Protein AF-A0ABD2W4C9-F1 (afdb_monomer)

Nearest PDB structures (foldseek):
  8qie-assembly1_a  TM=6.254E-01  e=1.498E+00  Leishmania major strain Friedlin
  6nye-assembly1_B  TM=6.043E-01  e=2.463E+00  synthetic construct

Radius of gyration: 30.85 Å; Cα contacts (8 Å, |Δi|>4): 75; chains: 1; bounding box: 71×60×78 Å

Solvent-accessible surface area (backbone atoms only — not comparable to full-atom values): 9941 Å² total; per-residue (Å²): 133,79,80,73,81,73,76,55,71,69,56,55,54,52,49,42,52,52,45,49,62,75,61,66,78,85,73,65,87,90,66,69,84,49,71,71,52,48,54,50,51,53,47,53,53,51,51,34,52,51,56,40,40,52,73,77,59,53,93,70,94,75,82,81,73,75,77,82,64,86,48,69,44,74,64,50,55,49,34,49,53,50,24,52,53,28,45,54,45,21,71,75,49,80,40,73,67,34,46,49,50,22,52,51,33,48,52,53,34,48,53,48,49,52,51,31,45,47,52,47,52,50,51,56,48,70,69,34,90,44,73,72,47,34,53,50,43,36,38,76,70,67,78,39,77,81,79,69,80,58,78,68,74,78,48,54,74,66,61,53,49,55,57,67,73,73,111

Secondary structure (DSSP, 8-state):
--------HHHHHHHHHHHHHHT-SS--GGG--SHHHHHHHHHHHHHHHHHHHHHHS-------PPPP-TT--HHHHHHHHHHHHHHHHHHHS--HHHHHHHHHHHHHHHHHHHHHHHHHHHHHHHT--SHHHHHHHHHHTTSS---PPPGGGGS-HHHHHHHHH--

Mean predicted aligned error: 13.97 Å

Organism: NCBI:txid54128

Structure (mmCIF, N/CA/C/O backbone):
data_AF-A0ABD2W4C9-F1
#
_entry.id   AF-A0ABD2W4C9-F1
#
loop_
_atom_site.group_PDB
_atom_site.id
_atom_site.type_symbol
_atom_site.label_atom_id
_atom_site.label_alt_id
_atom_site.label_comp_id
_atom_site.label_asym_id
_atom_site.label_entity_id
_atom_site.label_seq_id
_atom_site.pdbx_PDB_ins_code
_atom_site.Cartn_x
_atom_site.Cartn_y
_atom_site.Cartn_z
_atom_site.occupancy
_atom_site.B_iso_or_equiv
_atom_site.auth_seq_id
_atom_site.auth_comp_id
_atom_site.auth_asym_id
_atom_site.auth_atom_id
_a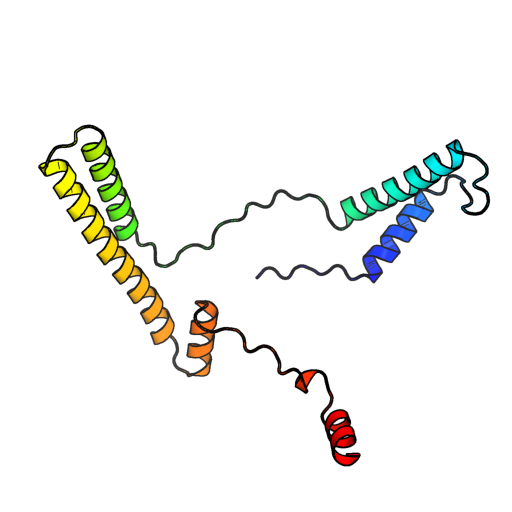tom_site.pdbx_PDB_model_num
ATOM 1 N N . MET A 1 1 ? 3.560 -4.886 -10.545 1.00 35.16 1 MET A N 1
ATOM 2 C CA . MET A 1 1 ? 4.487 -4.093 -11.371 1.00 35.16 1 MET A CA 1
ATOM 3 C C . MET A 1 1 ? 3.986 -4.211 -12.787 1.00 35.16 1 MET A C 1
ATOM 5 O O . MET A 1 1 ? 3.906 -5.327 -13.274 1.00 35.16 1 MET A O 1
ATOM 9 N N . ARG A 1 2 ? 3.506 -3.118 -13.384 1.00 35.16 2 ARG A N 1
ATOM 10 C CA . ARG A 1 2 ? 3.260 -3.116 -14.827 1.00 35.16 2 ARG A CA 1
ATOM 11 C C . ARG A 1 2 ? 4.638 -2.958 -15.452 1.00 35.16 2 ARG A C 1
ATOM 13 O O . ARG A 1 2 ? 5.334 -2.014 -15.081 1.00 35.16 2 ARG A O 1
ATOM 20 N N . HIS A 1 3 ? 5.049 -3.906 -16.286 1.00 37.38 3 HIS A N 1
ATOM 21 C CA . HIS A 1 3 ? 6.134 -3.652 -17.220 1.00 37.38 3 HIS A CA 1
ATOM 22 C C . HIS A 1 3 ? 5.716 -2.405 -17.995 1.00 37.38 3 HIS A C 1
ATOM 24 O O . HIS A 1 3 ? 4.677 -2.389 -18.646 1.00 37.38 3 HIS A O 1
ATOM 30 N N . THR A 1 4 ? 6.428 -1.304 -17.786 1.00 46.69 4 THR A N 1
ATOM 31 C CA . THR A 1 4 ? 6.400 -0.215 -18.750 1.00 46.69 4 THR A CA 1
ATOM 32 C C . THR A 1 4 ? 6.985 -0.823 -20.011 1.00 46.69 4 THR A C 1
ATOM 34 O O . THR A 1 4 ? 8.169 -1.171 -19.996 1.00 46.69 4 THR A O 1
ATOM 37 N N . ASP A 1 5 ? 6.168 -1.022 -21.041 1.00 52.44 5 ASP A N 1
ATOM 38 C CA . ASP A 1 5 ? 6.663 -1.291 -22.385 1.00 52.44 5 ASP A CA 1
ATOM 39 C C . ASP A 1 5 ? 7.587 -0.123 -22.730 1.00 52.44 5 ASP A C 1
ATOM 41 O O . ASP A 1 5 ? 7.149 0.990 -23.018 1.00 52.44 5 ASP A O 1
ATOM 45 N N . ARG A 1 6 ? 8.891 -0.329 -22.529 1.00 58.09 6 ARG A N 1
ATOM 46 C CA . ARG A 1 6 ? 9.900 0.654 -22.893 1.00 58.09 6 ARG A CA 1
ATOM 47 C C . ARG A 1 6 ? 9.898 0.664 -24.406 1.00 58.09 6 ARG A C 1
ATOM 49 O O . ARG A 1 6 ? 10.382 -0.278 -25.026 1.00 58.09 6 ARG A O 1
ATOM 56 N N . ILE A 1 7 ? 9.323 1.711 -24.981 1.00 62.34 7 ILE A N 1
ATOM 57 C CA . ILE A 1 7 ? 9.437 1.973 -26.409 1.00 62.34 7 ILE A CA 1
ATOM 58 C C . ILE A 1 7 ? 10.932 2.071 -26.698 1.00 62.34 7 ILE A C 1
ATOM 60 O O . ILE A 1 7 ? 11.639 2.877 -26.088 1.00 62.34 7 ILE A O 1
ATOM 64 N N . ALA A 1 8 ? 11.427 1.182 -27.556 1.00 73.25 8 ALA A N 1
ATOM 65 C CA . ALA A 1 8 ? 12.827 1.188 -27.932 1.00 73.25 8 ALA A CA 1
ATOM 66 C C . ALA A 1 8 ? 13.161 2.547 -28.578 1.00 73.25 8 ALA A C 1
ATOM 68 O O . ALA A 1 8 ? 12.361 3.050 -29.373 1.00 73.25 8 ALA A O 1
ATOM 69 N N . PRO A 1 9 ? 14.323 3.150 -28.273 1.00 70.94 9 PRO A N 1
ATOM 70 C CA . PRO A 1 9 ? 14.686 4.474 -28.785 1.00 70.94 9 PRO A CA 1
ATOM 71 C C . PRO A 1 9 ? 14.701 4.532 -30.322 1.00 70.94 9 PRO A C 1
ATOM 73 O O . PRO A 1 9 ? 14.426 5.576 -30.903 1.00 70.94 9 PRO A O 1
ATOM 76 N N . THR A 1 10 ? 14.930 3.392 -30.977 1.00 76.88 10 THR A N 1
ATOM 77 C CA . THR A 1 10 ? 14.869 3.214 -32.433 1.00 76.88 10 THR A CA 1
ATOM 78 C C . THR A 1 10 ? 13.477 3.431 -33.028 1.00 76.88 10 THR A C 1
ATOM 80 O O . THR A 1 10 ? 13.359 3.900 -34.156 1.00 76.88 10 THR A O 1
ATOM 83 N N . ILE A 1 11 ? 12.411 3.129 -32.283 1.00 76.75 11 ILE A N 1
ATOM 84 C CA . ILE A 1 11 ? 11.032 3.344 -32.741 1.00 76.75 11 ILE A CA 1
ATOM 85 C C . ILE A 1 11 ? 10.724 4.841 -32.738 1.00 76.75 11 ILE A C 1
ATOM 87 O O . ILE A 1 11 ? 10.157 5.356 -33.699 1.00 76.75 11 ILE A O 1
ATOM 91 N N . PHE A 1 12 ? 11.151 5.561 -31.698 1.00 78.38 12 PHE A N 1
ATOM 92 C CA . PHE A 1 12 ? 10.951 7.006 -31.609 1.00 78.38 12 PHE A CA 1
ATOM 93 C C . PHE A 1 12 ? 11.623 7.744 -32.771 1.00 78.38 12 PHE A C 1
ATOM 95 O O . PHE A 1 12 ? 10.968 8.521 -33.463 1.00 78.38 12 PHE A O 1
ATOM 102 N N . THR A 1 13 ? 12.900 7.456 -33.038 1.00 77.25 13 THR A N 1
ATOM 103 C CA . THR A 1 13 ? 13.650 8.123 -34.112 1.00 77.25 13 THR A CA 1
ATOM 104 C C . THR A 1 13 ? 13.068 7.833 -35.494 1.00 77.25 13 THR A C 1
ATOM 106 O O . THR A 1 13 ? 12.939 8.752 -36.299 1.00 77.25 13 THR A O 1
ATOM 109 N N . HIS A 1 14 ? 12.645 6.593 -35.755 1.00 79.94 14 HIS A N 1
ATOM 110 C CA . HIS A 1 14 ? 12.014 6.217 -37.022 1.00 79.94 14 HIS A CA 1
ATOM 111 C C . HIS A 1 14 ? 10.660 6.914 -37.233 1.00 79.94 14 HIS A C 1
ATOM 113 O O . HIS A 1 14 ? 10.372 7.424 -38.318 1.00 79.94 14 HIS A O 1
ATOM 119 N N . THR A 1 15 ? 9.828 6.968 -36.189 1.00 77.19 15 THR A N 1
ATOM 120 C CA . THR A 1 15 ? 8.503 7.605 -36.263 1.00 77.19 15 THR A CA 1
ATOM 121 C C . THR A 1 15 ? 8.640 9.115 -36.457 1.00 77.19 15 THR A C 1
ATOM 123 O O . THR A 1 15 ? 7.945 9.687 -37.291 1.00 77.19 15 THR A O 1
ATOM 126 N N . LEU A 1 16 ? 9.597 9.740 -35.762 1.00 79.19 16 LEU A N 1
ATOM 127 C CA . LEU A 1 16 ? 9.902 11.164 -35.892 1.00 79.19 16 LEU A CA 1
ATOM 128 C C . LEU A 1 16 ? 10.432 11.527 -37.282 1.00 79.19 16 LEU A C 1
ATOM 130 O O . LEU A 1 16 ? 9.939 12.476 -37.893 1.00 79.19 16 LEU A O 1
ATOM 134 N N . ALA A 1 17 ? 11.357 10.733 -37.825 1.00 78.50 17 ALA A N 1
ATOM 135 C CA . ALA A 1 17 ? 11.838 10.901 -39.194 1.00 78.50 17 ALA A CA 1
ATOM 136 C C . ALA A 1 17 ? 10.697 10.792 -40.221 1.00 78.50 17 ALA A C 1
ATOM 138 O O . ALA A 1 17 ? 10.597 11.624 -41.121 1.00 78.50 17 ALA A O 1
ATOM 139 N N . SER A 1 18 ? 9.782 9.836 -40.030 1.00 76.62 18 SER A N 1
ATOM 140 C CA . SER A 1 18 ? 8.619 9.640 -40.908 1.00 76.62 18 SER A CA 1
ATOM 141 C C . SER A 1 18 ? 7.632 10.816 -40.839 1.00 76.62 18 SER A C 1
ATOM 143 O O . SER A 1 18 ? 7.140 11.285 -41.868 1.00 76.62 18 SER A O 1
ATOM 145 N N . THR A 1 19 ? 7.361 11.349 -39.640 1.00 72.06 19 THR A N 1
ATOM 146 C CA . THR A 1 19 ? 6.494 12.530 -39.474 1.00 72.06 19 THR A CA 1
ATOM 147 C C . THR A 1 19 ? 7.117 13.803 -40.039 1.00 72.06 19 THR A C 1
ATOM 149 O O . THR A 1 19 ? 6.399 14.628 -40.603 1.00 72.06 19 THR A O 1
ATOM 152 N N . LEU A 1 20 ? 8.443 13.948 -39.944 1.00 71.19 20 LEU A N 1
ATOM 153 C CA . LEU A 1 20 ? 9.179 15.072 -40.524 1.00 71.19 20 LEU A CA 1
ATOM 154 C C . LEU A 1 20 ? 9.225 14.994 -42.057 1.00 71.19 20 LEU A C 1
ATOM 156 O O . LEU A 1 20 ? 9.031 16.009 -42.717 1.00 71.19 20 LEU A O 1
ATOM 160 N N . GLN A 1 21 ? 9.385 13.800 -42.638 1.00 68.56 21 GLN A N 1
ATOM 161 C CA . GLN A 1 21 ? 9.291 13.599 -44.093 1.00 68.56 21 GLN A CA 1
ATOM 162 C C . GLN A 1 21 ? 7.886 13.880 -44.635 1.00 68.56 21 GLN A C 1
ATOM 164 O O . GLN A 1 21 ? 7.740 14.482 -45.693 1.00 68.56 21 GLN A O 1
ATOM 169 N N . THR A 1 22 ? 6.839 13.510 -43.894 1.00 63.38 22 THR A N 1
ATOM 170 C CA . THR A 1 22 ? 5.446 13.767 -44.306 1.00 63.38 22 THR A CA 1
ATOM 171 C C . THR A 1 22 ? 5.086 15.258 -44.235 1.00 63.38 22 THR A C 1
ATOM 173 O O . THR A 1 22 ? 4.240 15.732 -44.987 1.00 63.38 22 THR A O 1
ATOM 176 N N . SER A 1 23 ? 5.748 16.015 -43.354 1.00 58.81 23 SER A N 1
ATOM 177 C CA . SER A 1 23 ? 5.562 17.463 -43.193 1.00 58.81 23 SER A CA 1
ATOM 178 C C . SER A 1 23 ? 6.517 18.308 -44.047 1.00 58.81 23 SER A C 1
ATOM 180 O O . SER A 1 23 ? 6.514 19.532 -43.913 1.00 58.81 23 SER A O 1
ATOM 182 N N . GLN A 1 24 ? 7.276 17.702 -44.976 1.00 56.03 24 GLN A N 1
ATOM 183 C CA . GLN A 1 24 ? 8.057 18.422 -45.990 1.00 56.03 24 GLN A CA 1
ATOM 184 C C . GLN A 1 24 ? 7.149 19.142 -47.003 1.00 56.03 24 GLN A C 1
ATOM 186 O O . GLN A 1 24 ? 7.061 18.792 -48.178 1.00 56.03 24 GLN A O 1
ATOM 191 N N . GLN A 1 25 ? 6.554 20.250 -46.572 1.00 54.62 25 GLN A N 1
ATOM 192 C CA . GLN A 1 25 ? 6.472 21.442 -47.400 1.00 54.62 25 GLN A CA 1
ATOM 193 C C . GLN A 1 25 ? 7.603 22.399 -46.986 1.00 54.62 25 GLN A C 1
ATOM 195 O O . GLN A 1 25 ? 7.448 23.266 -46.138 1.00 54.62 25 GLN A O 1
ATOM 200 N N . ARG A 1 26 ? 8.747 22.225 -47.664 1.00 54.75 26 ARG A N 1
ATOM 201 C CA . ARG A 1 26 ? 9.558 23.314 -48.240 1.00 54.75 26 ARG A CA 1
ATOM 202 C C . ARG A 1 26 ? 10.236 24.337 -47.303 1.00 54.75 26 ARG A C 1
ATOM 204 O O . ARG A 1 26 ? 10.207 25.527 -47.604 1.00 54.75 26 ARG A O 1
ATOM 211 N N . VAL A 1 27 ? 10.938 23.906 -46.253 1.00 56.50 27 VAL A N 1
ATOM 212 C CA . VAL A 1 27 ? 11.931 24.779 -45.588 1.00 56.50 27 VAL A CA 1
ATOM 213 C C . VAL A 1 27 ? 13.261 24.049 -45.470 1.00 56.50 27 VAL A C 1
ATOM 215 O O . VAL A 1 27 ? 13.420 23.161 -44.635 1.00 56.50 27 VAL A O 1
ATOM 218 N N . ASP A 1 28 ? 14.213 24.414 -46.329 1.00 59.69 28 ASP A N 1
ATOM 219 C CA . ASP A 1 28 ? 15.589 23.940 -46.224 1.00 59.69 28 ASP A CA 1
ATOM 220 C C . ASP A 1 28 ? 16.236 24.556 -44.971 1.00 59.69 28 ASP A C 1
ATOM 222 O O . ASP A 1 28 ? 16.328 25.785 -44.875 1.00 59.69 28 ASP A O 1
ATOM 226 N N . PRO A 1 29 ? 16.734 23.745 -44.014 1.00 57.22 29 PRO A N 1
ATOM 227 C CA . PRO A 1 29 ? 17.343 24.243 -42.774 1.00 57.22 29 PRO A CA 1
ATOM 228 C C . PRO A 1 29 ? 18.557 25.154 -43.005 1.00 57.22 29 PRO A C 1
ATOM 230 O O . PRO A 1 29 ? 18.971 25.887 -42.112 1.00 57.22 29 PRO A O 1
ATOM 233 N N . LEU A 1 30 ? 19.131 25.097 -44.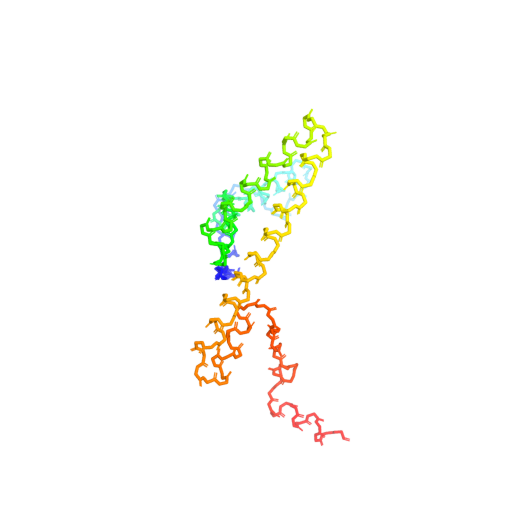208 1.00 57.81 30 LEU A N 1
ATOM 234 C CA . LEU A 1 30 ? 20.314 25.842 -44.623 1.00 57.81 30 LEU A CA 1
ATOM 235 C C . LEU A 1 30 ? 19.994 27.245 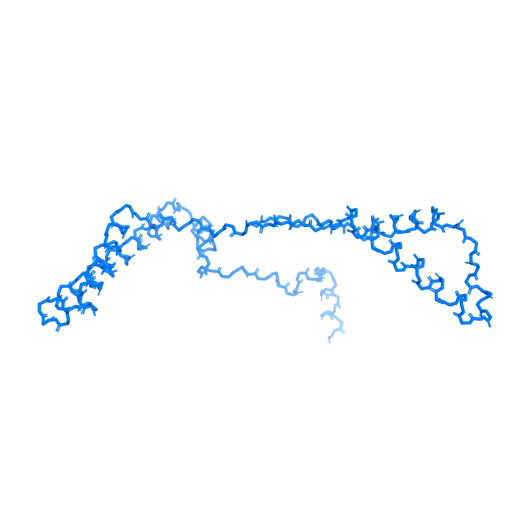-45.178 1.00 57.81 30 LEU A C 1
ATOM 237 O O . LEU A 1 30 ? 20.921 27.954 -45.559 1.00 57.81 30 LEU A O 1
ATOM 241 N N . HIS A 1 31 ? 18.719 27.663 -45.229 1.00 60.41 31 HIS A N 1
ATOM 242 C CA . HIS A 1 31 ? 18.311 28.949 -45.822 1.00 60.41 31 HIS A CA 1
ATOM 243 C C . HIS A 1 31 ? 17.411 29.823 -44.928 1.00 60.41 31 HIS A C 1
ATOM 245 O O . HIS A 1 31 ? 16.609 30.618 -45.416 1.00 60.41 31 HIS A O 1
ATOM 251 N N . VAL A 1 32 ? 17.551 29.714 -43.605 1.00 60.47 32 VAL A N 1
ATOM 252 C CA . VAL A 1 32 ? 16.861 30.602 -42.655 1.00 60.47 32 VAL A CA 1
ATOM 253 C C . VAL A 1 32 ? 17.517 31.986 -42.700 1.00 60.47 32 VAL A C 1
ATOM 255 O O . VAL A 1 32 ? 18.527 32.222 -42.042 1.00 60.47 32 VAL A O 1
ATOM 258 N N . GLN A 1 33 ? 16.974 32.890 -43.514 1.00 66.00 33 GLN A N 1
ATOM 259 C CA . GLN A 1 33 ? 17.478 34.265 -43.652 1.00 66.00 33 GLN A CA 1
ATOM 260 C C . GLN A 1 33 ? 16.575 35.309 -42.974 1.00 66.00 33 GLN A C 1
ATOM 262 O O . GLN A 1 33 ? 17.012 36.434 -42.751 1.00 66.00 33 GLN A O 1
ATOM 267 N N . ASP A 1 34 ? 15.341 34.939 -42.607 1.00 75.31 34 ASP A N 1
ATOM 268 C CA . ASP A 1 34 ? 14.334 35.857 -42.060 1.00 75.31 34 ASP A CA 1
ATOM 269 C C . ASP A 1 34 ? 13.652 35.300 -40.795 1.00 75.31 34 ASP A C 1
ATOM 271 O O . ASP A 1 34 ? 13.511 34.086 -40.619 1.00 75.31 34 ASP A O 1
ATOM 275 N N . ARG A 1 35 ? 13.175 36.183 -39.913 1.00 72.00 35 ARG A N 1
ATOM 276 C CA . ARG A 1 35 ? 12.503 35.821 -38.654 1.00 72.00 35 ARG A CA 1
ATOM 277 C C . ARG A 1 35 ? 11.253 34.971 -38.894 1.00 72.00 35 ARG A C 1
ATOM 279 O O . ARG A 1 35 ? 11.038 33.997 -38.181 1.00 72.00 35 ARG A O 1
ATOM 286 N N . ALA A 1 36 ? 10.490 35.276 -39.943 1.00 74.25 36 ALA A N 1
ATOM 287 C CA . ALA A 1 36 ? 9.309 34.499 -40.316 1.00 74.25 36 ALA A CA 1
ATOM 288 C C . ALA A 1 36 ? 9.655 33.047 -40.707 1.00 74.25 36 ALA A C 1
ATOM 290 O O . ALA A 1 36 ? 8.895 32.123 -40.421 1.00 74.25 36 ALA A O 1
ATOM 291 N N . SER A 1 37 ? 10.825 32.829 -41.318 1.00 74.06 37 SER A N 1
ATOM 292 C CA . SER A 1 37 ? 11.297 31.490 -41.699 1.00 74.06 37 SER A CA 1
ATOM 293 C C . SER A 1 37 ? 11.773 30.658 -40.502 1.00 74.06 37 SER A C 1
ATOM 295 O O . SER A 1 37 ? 11.580 29.442 -40.481 1.00 74.06 37 SER A O 1
ATOM 297 N N . LEU A 1 38 ? 12.322 31.313 -39.471 1.00 80.75 38 LEU A N 1
ATOM 298 C CA . LEU A 1 38 ? 12.685 30.672 -38.206 1.00 80.75 38 LEU A CA 1
ATOM 299 C C . LEU A 1 38 ? 11.436 30.198 -37.452 1.00 80.75 38 LEU A C 1
ATOM 301 O O . LEU A 1 38 ? 11.385 29.050 -37.012 1.00 80.75 38 LEU A O 1
ATOM 305 N N . ASP A 1 39 ? 10.427 31.063 -37.336 1.00 84.62 39 ASP A N 1
ATOM 306 C CA . ASP A 1 39 ? 9.182 30.744 -36.631 1.00 84.62 39 ASP A CA 1
ATOM 307 C C . ASP A 1 39 ? 8.445 29.576 -37.307 1.00 84.62 39 ASP A C 1
ATOM 309 O O . ASP A 1 39 ? 7.927 28.684 -36.630 1.00 84.62 39 ASP A O 1
ATOM 313 N N . LEU A 1 40 ? 8.474 29.525 -38.644 1.00 82.06 40 LEU A N 1
ATOM 314 C CA . LEU A 1 40 ? 7.929 28.411 -39.418 1.00 82.06 40 LEU A CA 1
ATOM 315 C C . LEU A 1 40 ? 8.669 27.096 -39.123 1.00 82.06 40 LEU A C 1
ATOM 317 O O . LEU A 1 40 ? 8.020 26.093 -38.834 1.00 82.06 40 LEU A O 1
ATOM 321 N N . LEU A 1 41 ? 10.008 27.102 -39.125 1.00 82.25 41 LEU A N 1
ATOM 322 C CA . LEU A 1 41 ? 10.826 25.919 -38.828 1.00 82.25 41 LEU A CA 1
ATOM 323 C C . LEU A 1 41 ? 10.581 25.392 -37.408 1.00 82.25 41 LEU A C 1
ATOM 325 O O . LEU A 1 41 ? 10.388 24.189 -37.206 1.00 82.25 41 LEU A O 1
ATOM 329 N N . VAL A 1 42 ? 10.570 26.291 -36.421 1.00 85.56 42 VAL A N 1
ATOM 330 C CA . VAL A 1 42 ? 10.281 25.940 -35.025 1.00 85.56 42 VAL A CA 1
ATOM 331 C C . VAL A 1 42 ? 8.876 25.354 -34.912 1.00 85.56 42 VAL A C 1
ATOM 333 O O . VAL A 1 42 ? 8.699 24.336 -34.240 1.00 85.56 42 VAL A O 1
ATOM 336 N N . GLY A 1 43 ? 7.897 25.936 -35.610 1.00 85.50 43 GLY A N 1
ATOM 337 C CA . GLY A 1 43 ? 6.535 25.416 -35.693 1.00 85.50 43 GLY A CA 1
ATOM 338 C C . GLY A 1 43 ? 6.492 23.991 -36.244 1.00 85.50 43 GLY A C 1
ATOM 339 O O . GLY A 1 43 ? 5.952 23.103 -35.588 1.00 85.50 43 GLY A O 1
ATOM 340 N N . THR A 1 44 ? 7.132 23.737 -37.388 1.00 84.56 44 THR A N 1
ATOM 341 C CA . THR A 1 44 ? 7.161 22.409 -38.020 1.00 84.56 44 THR A CA 1
ATOM 342 C C . THR A 1 44 ? 7.789 21.352 -37.113 1.00 84.56 44 THR A C 1
ATOM 344 O O . THR A 1 44 ? 7.215 20.277 -36.932 1.00 84.56 44 THR A O 1
ATOM 347 N N . ILE A 1 45 ? 8.934 21.658 -36.493 1.00 84.88 45 ILE A N 1
ATOM 348 C CA . ILE A 1 45 ? 9.612 20.734 -35.572 1.00 84.88 45 ILE A CA 1
ATOM 349 C C . ILE A 1 45 ? 8.734 20.459 -34.351 1.00 84.88 45 ILE A C 1
ATOM 351 O O . ILE A 1 45 ? 8.556 19.308 -33.955 1.00 84.88 45 ILE A O 1
ATOM 355 N N . THR A 1 46 ? 8.156 21.508 -33.771 1.00 89.69 46 THR A N 1
ATOM 356 C CA . THR A 1 46 ? 7.308 21.401 -32.581 1.00 89.69 46 THR A CA 1
ATOM 357 C C . THR A 1 46 ? 6.072 20.548 -32.866 1.00 89.69 46 THR A C 1
ATOM 359 O O . THR A 1 46 ? 5.772 19.626 -32.108 1.00 89.69 46 THR A O 1
ATOM 362 N N . THR A 1 47 ? 5.393 20.777 -33.993 1.00 86.81 47 THR A N 1
ATOM 363 C CA . THR A 1 47 ? 4.242 19.972 -34.421 1.00 86.81 47 THR A CA 1
ATOM 364 C C . THR A 1 47 ? 4.630 18.521 -34.700 1.00 86.81 47 THR A C 1
ATOM 366 O O . THR A 1 47 ? 3.911 17.614 -34.285 1.00 86.81 47 THR A O 1
ATOM 369 N N . ALA A 1 48 ? 5.773 18.268 -35.344 1.00 85.81 48 ALA A N 1
ATOM 370 C CA . ALA A 1 48 ? 6.253 16.907 -35.576 1.00 85.81 48 ALA A CA 1
ATOM 371 C C . ALA A 1 48 ? 6.522 16.166 -34.257 1.00 85.81 48 ALA A C 1
ATOM 373 O O . ALA A 1 48 ? 6.090 15.026 -34.092 1.00 85.81 48 ALA A O 1
ATOM 374 N N . ILE A 1 49 ? 7.152 16.829 -33.283 1.00 86.94 49 ILE A N 1
ATOM 375 C CA . ILE A 1 49 ? 7.369 16.266 -31.947 1.00 86.94 49 ILE A CA 1
ATOM 376 C C . ILE A 1 49 ? 6.026 15.942 -31.283 1.00 86.94 49 ILE A C 1
ATOM 378 O O . ILE A 1 49 ? 5.840 14.810 -30.839 1.00 86.94 49 ILE A O 1
ATOM 382 N N . TYR A 1 50 ? 5.068 16.872 -31.260 1.00 87.75 50 TYR A N 1
ATOM 383 C CA . TYR A 1 50 ? 3.756 16.611 -30.660 1.00 87.75 50 TYR A CA 1
ATOM 384 C C . TYR A 1 50 ? 3.030 15.437 -31.324 1.00 87.75 50 TYR A C 1
ATOM 386 O O . TYR A 1 50 ? 2.591 14.531 -30.622 1.00 87.75 50 TYR A O 1
ATOM 394 N N . ASN A 1 51 ? 3.012 15.372 -32.657 1.00 85.69 51 ASN A N 1
ATOM 395 C CA . ASN A 1 51 ? 2.383 14.271 -33.389 1.00 85.69 51 ASN A CA 1
ATOM 396 C C . ASN A 1 51 ? 3.030 12.914 -33.070 1.00 85.69 51 ASN A C 1
ATOM 398 O O . ASN A 1 51 ? 2.337 11.909 -32.910 1.00 85.69 51 ASN A O 1
ATOM 402 N N . THR A 1 52 ? 4.359 12.864 -32.942 1.00 86.56 52 THR A N 1
ATOM 403 C CA . THR A 1 52 ? 5.051 11.622 -32.557 1.00 86.56 52 THR A CA 1
ATOM 404 C C . THR A 1 52 ? 4.730 11.209 -31.128 1.00 86.56 52 THR A C 1
ATOM 406 O O . THR A 1 52 ? 4.555 10.020 -30.856 1.00 86.56 52 THR A O 1
ATOM 409 N N . LEU A 1 53 ? 4.619 12.179 -30.218 1.00 86.00 53 LEU A N 1
ATOM 410 C CA . LEU A 1 53 ? 4.265 11.937 -28.826 1.00 86.00 53 LEU A CA 1
ATOM 411 C C . LEU A 1 53 ? 2.809 11.497 -28.682 1.00 86.00 53 LEU A C 1
ATOM 413 O O . LEU A 1 53 ? 2.553 10.597 -27.893 1.00 86.00 53 LEU A O 1
ATOM 417 N N . ASP A 1 54 ? 1.877 12.028 -29.468 1.00 86.38 54 ASP A N 1
ATOM 418 C CA . ASP A 1 54 ? 0.478 11.587 -29.438 1.00 86.38 54 ASP A CA 1
ATOM 419 C C . ASP A 1 54 ? 0.320 10.124 -29.881 1.00 86.38 54 ASP A C 1
ATOM 421 O O . ASP A 1 54 ? -0.501 9.391 -29.325 1.00 86.38 54 ASP A O 1
ATOM 425 N N . VAL A 1 55 ? 1.139 9.663 -30.834 1.00 84.69 55 VAL A N 1
ATOM 426 C CA . VAL A 1 55 ? 1.138 8.263 -31.294 1.00 84.69 55 VAL A CA 1
ATOM 427 C C . VAL A 1 55 ? 1.835 7.336 -30.295 1.00 84.69 55 VAL A C 1
ATOM 429 O O . VAL A 1 55 ? 1.318 6.267 -29.969 1.00 84.69 55 VAL A O 1
ATOM 432 N N . LEU A 1 56 ? 3.019 7.721 -29.813 1.00 83.69 56 LEU A N 1
ATOM 433 C CA . LEU A 1 56 ? 3.867 6.854 -28.987 1.00 83.69 56 LEU A CA 1
ATOM 434 C C . LEU A 1 56 ? 3.523 6.923 -27.494 1.00 83.69 56 LEU A C 1
ATOM 436 O O . LEU A 1 56 ? 3.687 5.945 -26.768 1.00 83.69 56 LEU A O 1
ATOM 440 N N . ALA A 1 57 ? 3.042 8.065 -27.021 1.00 81.81 57 ALA A N 1
ATOM 441 C CA . ALA A 1 57 ? 2.748 8.342 -25.622 1.00 81.81 57 ALA A CA 1
ATOM 442 C C . ALA A 1 57 ? 1.421 9.114 -25.468 1.00 81.81 57 ALA A C 1
ATOM 444 O O . ALA A 1 57 ? 1.407 10.194 -24.870 1.00 81.81 57 ALA A O 1
ATOM 445 N N . PRO A 1 58 ? 0.291 8.560 -25.954 1.00 83.38 58 PRO A N 1
ATOM 446 C CA . PRO A 1 58 ? -0.998 9.230 -25.859 1.00 83.38 58 PRO A CA 1
ATOM 447 C C . PRO A 1 58 ? -1.343 9.540 -24.403 1.00 83.38 58 PRO A C 1
ATOM 449 O O . PRO A 1 58 ? -1.149 8.710 -23.502 1.00 83.38 58 PRO A O 1
ATOM 452 N N . LEU A 1 59 ? -1.924 10.716 -24.169 1.00 83.94 59 LEU A N 1
ATOM 453 C CA . LEU A 1 59 ? -2.450 11.077 -22.858 1.00 83.94 59 LEU A CA 1
ATOM 454 C C . LEU A 1 59 ? -3.604 10.137 -22.498 1.00 83.94 59 LEU A C 1
ATOM 456 O O . LEU A 1 59 ? -4.650 10.105 -23.144 1.00 83.94 59 LEU A O 1
ATOM 460 N N . ARG A 1 60 ? -3.415 9.344 -21.441 1.00 82.50 60 ARG A N 1
ATOM 461 C CA . ARG A 1 60 ? -4.424 8.401 -20.948 1.00 82.50 60 ARG A CA 1
ATOM 462 C C . ARG A 1 60 ? -4.793 8.743 -19.517 1.00 82.50 60 ARG A C 1
ATOM 464 O O . ARG A 1 60 ? -3.936 8.817 -18.639 1.00 82.50 60 ARG A O 1
ATOM 471 N N . ASN A 1 61 ? -6.092 8.854 -19.261 1.00 86.38 61 ASN A N 1
ATOM 472 C CA . ASN A 1 61 ? -6.614 8.952 -17.904 1.00 86.38 61 ASN A CA 1
ATOM 473 C C . ASN A 1 61 ? -6.507 7.584 -17.225 1.00 86.38 61 ASN A C 1
ATOM 475 O O . ASN A 1 61 ? -7.288 6.671 -17.494 1.00 86.38 61 ASN A O 1
ATOM 479 N N . VAL A 1 62 ? -5.517 7.425 -16.345 1.00 82.75 62 VAL A N 1
ATOM 480 C CA . VAL A 1 62 ? -5.317 6.184 -15.592 1.00 82.75 62 VAL A CA 1
ATOM 481 C C . VAL A 1 62 ? -5.858 6.348 -14.179 1.00 82.75 62 VAL A C 1
ATOM 483 O O . VAL A 1 62 ? -5.334 7.115 -13.375 1.00 82.75 62 VAL A O 1
ATOM 486 N N . THR A 1 63 ? -6.877 5.565 -13.824 1.00 85.38 63 THR A N 1
ATOM 487 C CA . THR A 1 63 ? -7.311 5.463 -12.428 1.00 85.38 63 THR A CA 1
ATOM 488 C C . THR A 1 63 ? -6.333 4.592 -11.643 1.00 85.38 63 THR A C 1
ATOM 490 O O . THR A 1 63 ? -6.282 3.368 -11.812 1.00 85.38 63 THR A O 1
A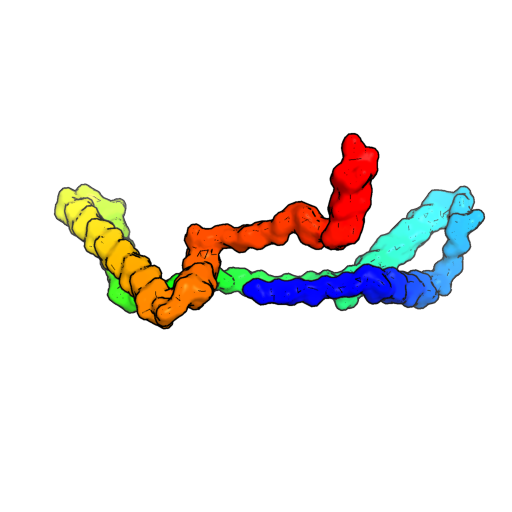TOM 493 N N . ILE A 1 64 ? -5.574 5.208 -10.737 1.00 81.75 64 ILE A N 1
ATOM 494 C CA . ILE A 1 64 ? -4.694 4.485 -9.816 1.00 81.75 64 ILE A CA 1
ATOM 495 C C . ILE A 1 64 ? -5.560 3.842 -8.728 1.00 81.75 64 ILE A C 1
ATOM 497 O O . ILE A 1 64 ? -5.917 4.459 -7.726 1.00 81.75 64 ILE A O 1
ATOM 501 N N . LYS A 1 65 ? -5.913 2.568 -8.919 1.00 77.44 65 LYS A N 1
ATOM 502 C CA . LYS A 1 65 ? -6.551 1.776 -7.863 1.00 77.44 65 LYS A CA 1
ATOM 503 C C . LYS A 1 65 ? -5.503 1.435 -6.806 1.00 77.44 65 LYS A C 1
ATOM 505 O O . LYS A 1 65 ? -4.503 0.782 -7.104 1.00 77.44 65 LYS A O 1
ATOM 510 N N . SER A 1 66 ? -5.741 1.858 -5.564 1.00 73.38 66 SER A N 1
ATOM 511 C CA . SER A 1 66 ? -4.918 1.426 -4.433 1.00 73.38 66 SER A CA 1
ATOM 512 C C . SER A 1 66 ? -4.959 -0.099 -4.328 1.00 73.38 66 SER A C 1
ATOM 514 O O . SER A 1 66 ? -6.019 -0.710 -4.500 1.00 73.38 66 SER A O 1
ATOM 516 N N . LYS A 1 67 ? -3.807 -0.723 -4.054 1.00 72.81 67 LYS A N 1
ATOM 517 C CA . LYS A 1 67 ? -3.726 -2.173 -3.857 1.00 72.81 67 LYS A CA 1
ATOM 518 C C . LYS A 1 67 ? -4.718 -2.562 -2.762 1.00 72.81 67 LYS A C 1
ATOM 520 O O . LYS A 1 67 ? -4.705 -1.977 -1.675 1.00 72.81 67 LYS A O 1
ATOM 525 N N . ALA A 1 68 ? -5.582 -3.534 -3.058 1.00 76.00 68 ALA A N 1
ATOM 526 C CA . ALA A 1 68 ? -6.516 -4.058 -2.073 1.00 76.00 68 ALA A CA 1
ATOM 527 C C . ALA A 1 68 ? -5.727 -4.454 -0.821 1.00 76.00 68 ALA A C 1
ATOM 529 O O . ALA A 1 68 ? -4.711 -5.136 -0.926 1.00 76.00 68 ALA A O 1
ATOM 530 N N . ARG A 1 69 ? -6.161 -3.975 0.348 1.00 84.50 69 ARG A N 1
ATOM 531 C CA . ARG A 1 69 ? -5.557 -4.315 1.639 1.00 84.50 69 ARG A CA 1
ATOM 532 C C . ARG A 1 69 ? -6.148 -5.659 2.076 1.00 84.50 69 ARG A C 1
ATOM 534 O O . ARG A 1 69 ? -7.282 -5.668 2.556 1.00 84.50 69 ARG A O 1
ATOM 541 N N . PRO A 1 70 ? -5.438 -6.787 1.903 1.00 85.38 70 PRO A N 1
ATOM 542 C CA . PRO A 1 70 ? -6.018 -8.120 2.081 1.00 85.38 70 PRO A CA 1
ATOM 543 C C . PRO A 1 70 ? -6.395 -8.424 3.537 1.00 85.38 70 PRO A C 1
ATOM 545 O O . PRO A 1 70 ? -7.247 -9.264 3.791 1.00 85.38 70 PRO A O 1
ATOM 548 N N . TRP A 1 71 ? -5.813 -7.705 4.501 1.00 88.38 71 TRP A N 1
ATOM 549 C CA . TRP A 1 71 ? -6.160 -7.809 5.920 1.00 88.38 71 TRP A CA 1
ATOM 550 C C . TRP A 1 71 ? -7.441 -7.046 6.305 1.00 88.38 71 TRP A C 1
ATOM 552 O O . TRP A 1 71 ? -7.806 -7.022 7.477 1.00 88.38 71 TRP A O 1
ATOM 562 N N . VAL A 1 72 ? -8.136 -6.387 5.368 1.00 90.25 72 VAL A N 1
ATOM 563 C CA . VAL A 1 72 ? -9.394 -5.690 5.677 1.00 90.25 72 VAL A CA 1
ATOM 564 C C . VAL A 1 72 ? -10.542 -6.691 5.725 1.00 90.25 72 VAL A C 1
ATOM 566 O O . VAL A 1 72 ? -11.148 -7.021 4.708 1.00 90.25 72 VAL A O 1
ATOM 569 N N . THR A 1 73 ? -10.859 -7.145 6.934 1.00 90.75 73 THR A N 1
ATOM 570 C CA . THR A 1 73 ? -11.966 -8.067 7.198 1.00 90.75 73 THR A CA 1
ATOM 571 C C . THR A 1 73 ? -13.315 -7.332 7.284 1.00 90.75 73 THR A C 1
ATOM 573 O O . THR A 1 73 ? -13.355 -6.127 7.571 1.00 90.75 73 THR A O 1
ATOM 576 N N . PRO A 1 74 ? -14.451 -8.026 7.073 1.00 91.38 74 PRO A N 1
ATOM 577 C CA . PRO A 1 74 ? -15.783 -7.466 7.325 1.00 91.38 74 PRO A CA 1
ATOM 578 C C . PRO A 1 74 ? -15.953 -6.960 8.766 1.00 91.38 74 PRO A C 1
ATOM 580 O O . PRO A 1 74 ? -16.550 -5.906 8.992 1.00 91.38 74 PRO A O 1
ATOM 583 N N . GLU A 1 75 ? -15.356 -7.666 9.726 1.00 92.62 75 GLU A N 1
ATOM 584 C CA . GLU A 1 75 ? -15.299 -7.280 11.137 1.00 92.62 75 GLU A CA 1
ATOM 585 C C . GLU A 1 75 ? -14.598 -5.928 11.327 1.00 92.62 75 GLU A C 1
ATOM 587 O O . GLU A 1 75 ? -15.164 -5.019 11.937 1.00 92.62 75 GLU A O 1
ATOM 592 N N . LEU A 1 76 ? -13.423 -5.736 10.713 1.00 94.81 76 LEU A N 1
ATOM 593 C CA . LEU A 1 76 ? -12.699 -4.466 10.758 1.00 94.81 76 LEU A CA 1
ATOM 594 C C . LEU A 1 76 ? -13.541 -3.323 10.173 1.00 94.81 76 LEU A C 1
ATOM 596 O O . LEU A 1 76 ? -13.597 -2.234 10.743 1.00 94.81 76 LEU A O 1
ATOM 600 N N . ARG A 1 77 ? -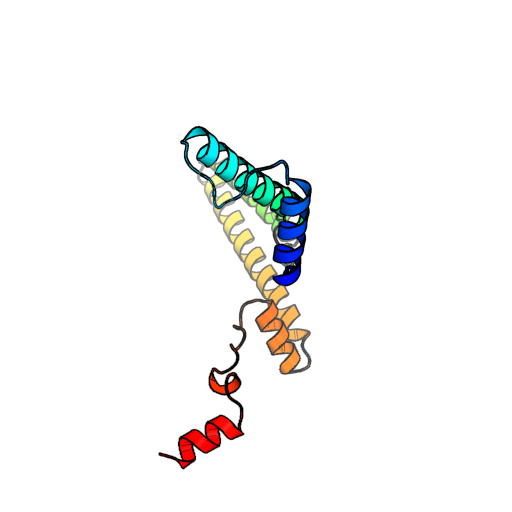14.257 -3.566 9.066 1.00 94.38 77 ARG A N 1
ATOM 601 C CA . ARG A 1 77 ? -15.181 -2.577 8.479 1.00 94.38 77 ARG A CA 1
ATOM 602 C C . ARG A 1 77 ? -16.337 -2.237 9.421 1.00 94.38 77 ARG A C 1
ATOM 604 O O . ARG A 1 77 ? -16.754 -1.081 9.486 1.00 94.38 77 ARG A O 1
ATOM 611 N N . SER A 1 78 ? -16.871 -3.220 10.143 1.00 95.38 78 SER A N 1
ATOM 612 C CA . SER A 1 78 ? -17.898 -2.996 11.167 1.00 95.38 78 SER A CA 1
ATOM 613 C C . SER A 1 78 ? -17.362 -2.138 12.318 1.00 95.38 78 SER A C 1
ATOM 615 O O . SER A 1 78 ? -17.971 -1.128 12.676 1.00 95.38 78 SER A O 1
ATOM 617 N N . ALA A 1 79 ? -16.168 -2.460 12.820 1.00 95.38 79 ALA A N 1
ATOM 618 C CA . ALA A 1 79 ? -15.505 -1.707 13.880 1.00 95.38 79 ALA A CA 1
ATOM 619 C C . ALA A 1 79 ? -15.209 -0.251 13.475 1.00 95.38 79 ALA A C 1
ATOM 621 O O . ALA A 1 79 ? -15.443 0.664 14.267 1.00 95.38 79 ALA A O 1
ATOM 622 N N . ILE A 1 80 ? -14.779 -0.013 12.228 1.00 96.19 80 ILE A N 1
ATOM 623 C CA . ILE A 1 80 ? -14.592 1.340 11.675 1.00 96.19 80 ILE A CA 1
ATOM 624 C C . ILE A 1 80 ? -15.913 2.116 11.712 1.00 96.19 80 ILE A C 1
ATOM 626 O O . ILE A 1 80 ? -15.964 3.217 12.261 1.00 96.19 80 ILE A O 1
ATOM 630 N N . ARG A 1 81 ? -17.003 1.521 11.206 1.00 96.75 81 ARG A N 1
ATOM 631 C CA . ARG A 1 81 ? -18.334 2.152 11.214 1.00 96.75 81 ARG A CA 1
ATOM 632 C C . ARG A 1 81 ? -18.816 2.464 12.633 1.00 96.75 81 ARG A C 1
ATOM 634 O O . ARG A 1 81 ? -19.378 3.537 12.861 1.00 96.75 81 ARG A O 1
ATOM 641 N N . SER A 1 82 ? -18.575 1.558 13.581 1.00 95.94 82 SER A N 1
ATOM 642 C CA . SER A 1 82 ? -18.924 1.742 14.994 1.00 95.94 82 SER A CA 1
ATOM 643 C C . SER A 1 82 ? -18.159 2.914 15.617 1.00 95.94 82 SER A C 1
ATOM 645 O O . SER A 1 82 ? -18.778 3.835 16.159 1.00 95.94 82 SER A O 1
ATOM 647 N N . ARG A 1 83 ? -16.829 2.961 15.431 1.00 97.25 83 ARG A N 1
ATOM 648 C CA . ARG A 1 83 ? -15.988 4.096 15.846 1.00 97.25 83 ARG A CA 1
ATOM 649 C C . ARG A 1 83 ? -16.495 5.4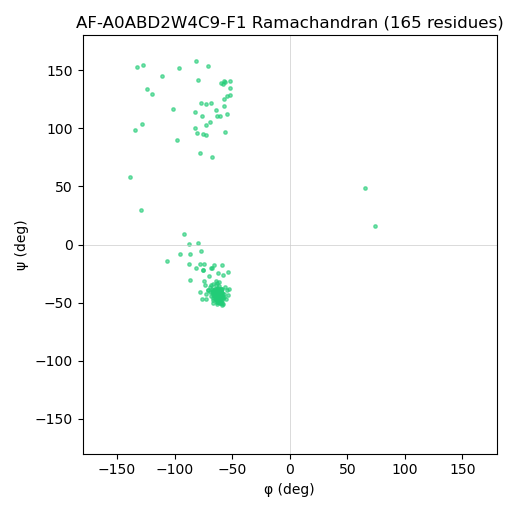04 15.247 1.00 97.25 83 ARG A C 1
ATOM 651 O O . ARG A 1 83 ? -16.634 6.380 15.977 1.00 97.25 83 ARG A O 1
ATOM 658 N N . ASP A 1 84 ? -16.794 5.435 13.952 1.00 97.44 84 ASP A N 1
ATOM 659 C CA . ASP A 1 84 ? -17.229 6.658 13.268 1.00 97.44 84 ASP A CA 1
ATOM 660 C C . ASP A 1 84 ? -18.586 7.142 13.750 1.00 97.44 84 ASP A C 1
ATOM 662 O O . ASP A 1 84 ? -18.838 8.346 13.820 1.00 97.44 84 ASP A O 1
ATOM 666 N N . ARG A 1 85 ? -19.478 6.215 14.104 1.00 96.31 85 ARG A N 1
ATOM 667 C CA . ARG A 1 85 ? -20.749 6.554 14.740 1.00 96.31 85 ARG A CA 1
ATOM 668 C C . ARG A 1 85 ? -20.524 7.128 16.137 1.00 96.31 85 ARG A C 1
ATOM 670 O O . ARG A 1 85 ? -21.116 8.157 16.455 1.00 96.31 85 ARG A O 1
ATOM 677 N N . ALA A 1 86 ? -19.664 6.508 16.944 1.00 96.12 86 ALA A N 1
ATOM 678 C CA . ALA A 1 86 ? -19.333 6.991 18.283 1.00 96.12 86 ALA A CA 1
ATOM 679 C C . ALA A 1 86 ? -18.649 8.369 18.245 1.00 96.12 86 ALA A C 1
ATOM 681 O O . ALA A 1 86 ? -19.047 9.264 18.985 1.00 96.12 86 ALA A O 1
ATOM 682 N N . TYR A 1 87 ? -17.708 8.577 17.320 1.00 97.12 87 TYR A N 1
ATOM 683 C CA . TYR A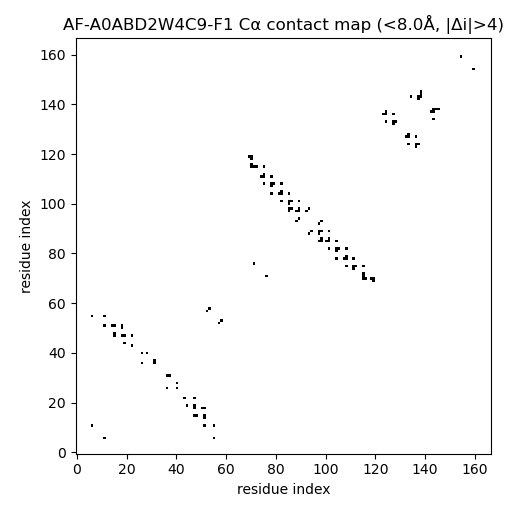 1 87 ? -17.037 9.860 17.107 1.00 97.12 87 TYR A CA 1
ATOM 684 C C . TYR A 1 87 ? -18.026 10.959 16.711 1.00 97.12 87 TYR A C 1
ATOM 686 O O . TYR A 1 87 ? -18.040 12.023 17.321 1.00 97.12 87 TYR A O 1
ATOM 694 N N . ARG A 1 88 ? -18.913 10.694 15.739 1.00 97.31 88 ARG A N 1
ATOM 695 C CA . ARG A 1 88 ? -19.943 11.664 15.331 1.00 97.31 88 ARG A CA 1
ATOM 696 C C . ARG A 1 88 ? -20.875 12.043 16.480 1.00 97.31 88 ARG A C 1
ATOM 698 O O . ARG A 1 88 ? -21.251 13.205 16.577 1.00 97.31 88 ARG A O 1
ATOM 705 N N . ARG A 1 89 ? -21.245 11.090 17.343 1.00 95.31 89 ARG A N 1
ATOM 706 C CA . ARG A 1 89 ? -22.063 11.366 18.536 1.00 95.31 89 ARG A CA 1
ATOM 707 C C . ARG A 1 89 ? -21.306 12.217 19.550 1.00 95.31 89 ARG A C 1
ATOM 709 O O . ARG A 1 89 ? -21.820 13.259 19.928 1.00 95.31 89 ARG A O 1
ATOM 716 N N . ALA A 1 90 ? -20.083 11.825 19.907 1.00 95.69 90 ALA A N 1
ATOM 717 C CA . ALA A 1 90 ? -19.245 12.567 20.849 1.00 95.69 90 ALA A CA 1
ATOM 718 C C . ALA A 1 90 ? -18.914 13.985 20.359 1.00 95.69 90 ALA A C 1
ATOM 720 O O . ALA A 1 90 ? -18.804 14.898 21.165 1.00 95.69 90 ALA A O 1
ATOM 721 N N . ARG A 1 91 ? -18.790 14.184 19.040 1.00 96.00 91 ARG A N 1
ATOM 722 C CA . ARG A 1 91 ? -18.558 15.507 18.448 1.00 96.00 91 ARG A CA 1
ATOM 723 C C . ARG A 1 91 ? -19.799 16.399 18.467 1.00 96.00 91 ARG A C 1
ATOM 725 O O . ARG A 1 91 ? -19.660 17.605 18.587 1.00 96.00 91 ARG A O 1
ATOM 732 N N . ARG A 1 92 ? -20.995 15.823 18.302 1.00 95.94 92 ARG A N 1
ATOM 733 C CA . ARG A 1 92 ? -22.265 16.573 18.332 1.00 95.94 92 ARG A CA 1
ATOM 734 C C . ARG A 1 92 ? -22.698 16.917 19.750 1.00 95.94 92 ARG A C 1
ATOM 736 O O . ARG A 1 92 ? -23.197 18.007 19.975 1.00 95.94 92 ARG A O 1
ATOM 743 N N . ASN A 1 93 ? -22.533 15.976 20.674 1.00 93.50 93 ASN A N 1
ATOM 744 C CA . ASN A 1 93 ? -22.833 16.156 22.084 1.00 93.50 93 ASN A CA 1
ATOM 745 C C . ASN A 1 93 ? -21.667 15.579 22.906 1.00 93.50 93 ASN A C 1
ATOM 747 O O . ASN A 1 93 ? -21.572 14.354 23.062 1.00 93.50 93 ASN A O 1
ATOM 751 N N . PRO A 1 94 ? -20.741 16.423 23.382 1.00 89.62 94 PRO A N 1
ATOM 752 C CA . PRO A 1 94 ? -19.594 15.981 24.158 1.00 89.62 94 PRO A CA 1
ATOM 753 C C . PRO A 1 94 ? -20.008 15.673 25.602 1.00 89.62 94 PRO A C 1
ATOM 755 O O . PRO A 1 94 ? -19.772 16.449 26.519 1.00 89.62 94 PRO A O 1
ATOM 758 N N . SER A 1 95 ? -20.605 14.499 25.813 1.00 95.19 95 SER A N 1
ATOM 759 C CA . SER A 1 95 ? -20.838 13.945 27.151 1.00 95.19 95 SER A CA 1
ATOM 760 C C . SER A 1 95 ? -19.734 12.959 27.538 1.00 95.19 95 SER A C 1
ATOM 762 O O . SER A 1 95 ? -19.154 12.282 26.679 1.00 95.19 95 SER A O 1
ATOM 764 N N . ALA A 1 96 ? -19.469 12.813 28.840 1.00 95.38 96 ALA A N 1
ATOM 765 C CA . ALA A 1 96 ? -18.483 11.854 29.347 1.00 95.38 96 ALA A CA 1
ATOM 766 C C . ALA A 1 96 ? -18.761 10.421 28.849 1.00 95.38 96 ALA A C 1
ATOM 768 O O . ALA A 1 96 ? -17.843 9.714 28.430 1.00 95.38 96 ALA A O 1
ATOM 769 N N . SER A 1 97 ? -20.039 10.030 28.791 1.00 95.75 97 SER A N 1
ATOM 770 C CA . SER A 1 97 ? -20.481 8.738 28.253 1.00 95.75 9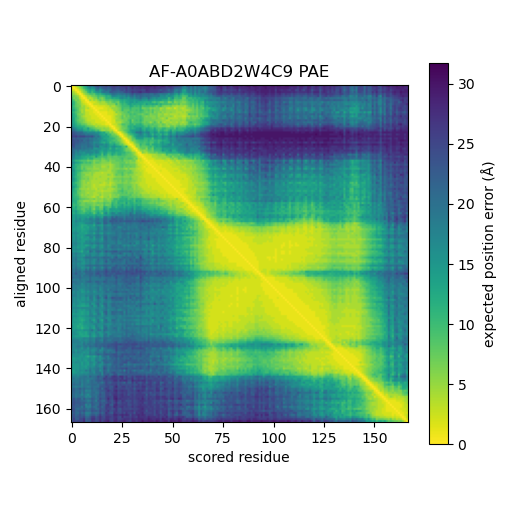7 SER A CA 1
ATOM 771 C C . SER A 1 97 ? -20.170 8.584 26.758 1.00 95.75 97 SER A C 1
ATOM 773 O O . SER A 1 97 ? -19.617 7.566 26.329 1.00 95.75 97 SER A O 1
ATOM 775 N N . HIS A 1 98 ? -20.448 9.604 25.939 1.00 94.88 98 HIS A N 1
ATOM 776 C CA . HIS A 1 98 ? -20.159 9.554 24.504 1.00 94.88 98 HIS A CA 1
ATOM 777 C C . HIS A 1 98 ? -18.655 9.508 24.215 1.00 94.88 98 HIS A C 1
ATOM 779 O O . HIS A 1 98 ? -18.215 8.738 23.355 1.00 94.88 98 HIS A O 1
ATOM 785 N N . ILE A 1 99 ? -17.857 10.262 24.972 1.00 95.56 99 ILE A N 1
ATOM 786 C CA . ILE A 1 99 ? -16.396 10.241 24.871 1.00 95.56 99 ILE A CA 1
ATOM 787 C C . ILE A 1 99 ? -15.849 8.868 25.293 1.00 95.56 99 ILE A C 1
ATOM 789 O O . ILE A 1 99 ? -15.013 8.302 24.583 1.00 95.56 99 ILE A O 1
ATOM 793 N N . ALA A 1 100 ? -16.341 8.290 26.393 1.00 96.62 100 ALA A N 1
ATOM 794 C CA . ALA A 1 100 ? -15.956 6.950 26.839 1.00 96.62 100 ALA A CA 1
ATOM 795 C C . ALA A 1 100 ? -16.306 5.873 25.796 1.00 96.62 100 ALA A C 1
ATOM 797 O O . ALA A 1 100 ? -15.471 5.030 25.463 1.00 96.62 100 ALA A O 1
ATOM 798 N N . SER A 1 101 ? -17.500 5.948 25.201 1.00 95.81 101 SER A N 1
ATOM 799 C CA . SER A 1 101 ? -17.934 5.050 24.123 1.00 95.81 101 SER A CA 1
ATOM 800 C C . SER A 1 101 ? -17.032 5.140 22.885 1.00 95.81 101 SER A C 1
ATOM 802 O O . SER A 1 101 ? -16.645 4.114 22.311 1.00 95.81 101 SER A O 1
ATOM 804 N N . TYR A 1 102 ? -16.628 6.354 22.496 1.00 96.94 102 TYR A N 1
ATOM 805 C CA . TYR A 1 102 ? -15.666 6.560 21.413 1.00 96.94 102 TYR A CA 1
ATOM 806 C C . TYR A 1 102 ? -14.289 5.971 21.746 1.00 96.94 102 TYR A C 1
ATOM 808 O O . TYR A 1 102 ? -13.732 5.241 20.924 1.00 96.94 102 TYR A O 1
ATOM 816 N N . ARG A 1 103 ? -13.761 6.217 22.954 1.00 96.56 103 ARG A N 1
ATOM 817 C CA . ARG A 1 103 ? -12.480 5.647 23.414 1.00 96.56 103 ARG A CA 1
ATOM 818 C C . ARG A 1 103 ? -12.500 4.118 23.379 1.00 96.56 103 ARG A C 1
ATOM 820 O O . ARG A 1 103 ? -11.582 3.519 22.820 1.00 96.56 103 ARG A O 1
ATOM 827 N N . LYS A 1 104 ? -13.575 3.497 23.880 1.00 96.56 104 LYS A N 1
ATOM 828 C CA . LYS A 1 104 ? -13.776 2.040 23.833 1.00 96.56 104 LYS A CA 1
ATOM 829 C C . LYS A 1 104 ? -13.770 1.527 22.394 1.00 96.56 104 LYS A C 1
ATOM 831 O O . LYS A 1 104 ? -12.971 0.661 22.057 1.00 96.56 104 LYS A O 1
ATOM 836 N N . SER A 1 105 ? -14.582 2.127 21.522 1.00 96.56 105 SER A N 1
ATOM 837 C CA . SER A 1 105 ? -14.682 1.727 20.109 1.00 96.56 105 SER A CA 1
ATOM 838 C C . SER A 1 105 ? -13.356 1.889 19.356 1.00 96.56 105 SER A C 1
ATOM 840 O O . SER A 1 105 ? -13.016 1.068 18.507 1.00 96.56 105 SER A O 1
ATOM 842 N N . ARG A 1 106 ? -12.575 2.929 19.677 1.00 96.81 106 ARG A N 1
ATOM 843 C CA . ARG A 1 106 ? -11.233 3.149 19.120 1.00 96.81 106 ARG A CA 1
ATOM 844 C C . ARG A 1 106 ? -10.242 2.078 19.578 1.00 96.81 106 ARG A C 1
ATOM 846 O O . ARG A 1 106 ? -9.472 1.601 18.750 1.00 96.81 106 ARG A O 1
ATOM 853 N N . SER A 1 107 ? -10.264 1.713 20.860 1.00 96.81 107 SER A N 1
ATOM 854 C CA . SER A 1 107 ? -9.418 0.647 21.410 1.00 96.81 107 SER A CA 1
ATOM 855 C C . SER A 1 107 ? -9.734 -0.699 20.754 1.00 96.81 107 SER A C 1
ATOM 857 O O . SER A 1 107 ? -8.853 -1.338 20.185 1.00 96.81 107 SER A O 1
ATOM 859 N N . THR A 1 108 ? -11.018 -1.063 20.695 1.00 95.69 108 THR A N 1
ATOM 860 C CA . THR A 1 108 ? -11.477 -2.278 20.012 1.00 95.69 108 THR A CA 1
ATOM 861 C C . THR A 1 108 ? -11.063 -2.298 18.541 1.00 95.69 108 THR A C 1
ATOM 863 O O . THR A 1 108 ? -10.543 -3.304 18.068 1.00 95.69 108 THR A O 1
ATOM 866 N N . LEU A 1 109 ? -11.225 -1.183 17.817 1.00 97.06 109 LEU A N 1
ATOM 867 C CA . LEU A 1 109 ? -10.785 -1.085 16.425 1.00 97.06 109 LEU A CA 1
ATOM 868 C C . LEU A 1 109 ? -9.279 -1.331 16.276 1.00 97.06 109 LEU A C 1
ATOM 870 O O . LEU A 1 109 ? -8.872 -1.998 15.329 1.00 97.06 109 LEU A O 1
ATOM 874 N N . ARG A 1 110 ? -8.460 -0.780 17.177 1.00 96.19 110 ARG A N 1
ATOM 875 C CA . ARG A 1 110 ? -7.008 -0.977 17.147 1.00 96.19 110 ARG A CA 1
ATOM 876 C C . ARG A 1 110 ? -6.653 -2.450 17.330 1.00 96.19 110 ARG A C 1
ATOM 878 O O . ARG A 1 110 ? -5.923 -2.978 16.503 1.00 96.19 110 ARG A O 1
ATOM 885 N N . ASN A 1 111 ? -7.249 -3.117 18.317 1.00 95.75 111 ASN A N 1
ATOM 886 C CA . ASN A 1 111 ? -7.020 -4.544 18.549 1.00 95.75 111 ASN A CA 1
ATOM 887 C C . ASN A 1 111 ? -7.407 -5.379 17.321 1.00 95.75 111 ASN A C 1
ATOM 889 O O . ASN A 1 111 ? -6.600 -6.167 16.843 1.00 95.75 111 ASN A O 1
ATOM 893 N N . ILE A 1 112 ? -8.591 -5.145 16.742 1.00 95.50 112 ILE A N 1
ATOM 894 C CA . ILE A 1 112 ? -9.041 -5.855 15.531 1.00 95.50 112 ILE A CA 1
ATOM 895 C C . ILE A 1 112 ? -8.097 -5.585 14.351 1.00 95.50 112 ILE A C 1
ATOM 897 O O . ILE A 1 112 ? -7.778 -6.497 13.590 1.00 95.50 112 ILE A O 1
ATOM 901 N N . LEU A 1 113 ? -7.635 -4.342 14.184 1.00 95.62 113 LEU A N 1
ATOM 902 C CA . LEU A 1 113 ? -6.697 -3.975 13.124 1.00 95.62 113 LEU A CA 1
ATOM 903 C C . LEU A 1 113 ? -5.363 -4.710 13.272 1.00 95.62 113 LEU A C 1
ATOM 905 O O . LEU A 1 113 ? -4.854 -5.241 12.283 1.00 95.62 113 LEU A O 1
ATOM 909 N N . ASP A 1 114 ? -4.808 -4.725 14.479 1.00 94.88 114 ASP A N 1
ATOM 910 C CA . ASP A 1 114 ? -3.521 -5.350 14.765 1.00 94.88 114 ASP A CA 1
ATOM 911 C C . ASP A 1 114 ? -3.627 -6.876 14.627 1.00 94.88 114 ASP A C 1
ATOM 913 O O . ASP A 1 114 ? -2.829 -7.482 13.911 1.00 94.88 114 ASP A O 1
ATOM 917 N N . SER A 1 115 ? -4.688 -7.494 15.157 1.00 94.94 115 SER A N 1
ATOM 918 C CA . SER A 1 115 ? -4.981 -8.919 14.955 1.00 94.94 115 SER A CA 1
ATOM 919 C C . SER A 1 115 ? -5.155 -9.280 13.478 1.00 94.94 115 SER A C 1
ATOM 921 O O . SER A 1 115 ? -4.611 -10.286 13.024 1.00 94.94 115 SER A O 1
ATOM 923 N N . ALA A 1 116 ? -5.872 -8.468 12.696 1.00 94.94 116 ALA A N 1
ATOM 924 C CA . ALA A 1 116 ? -6.095 -8.742 11.278 1.00 94.94 116 ALA A CA 1
ATOM 925 C C . ALA A 1 116 ? -4.801 -8.647 10.454 1.00 94.94 116 ALA A C 1
ATOM 927 O O . ALA A 1 116 ? -4.567 -9.488 9.581 1.00 94.94 116 ALA A O 1
ATOM 928 N N . LYS A 1 117 ? -3.946 -7.657 10.745 1.00 92.62 117 LYS A N 1
ATOM 929 C CA . LYS A 1 117 ? -2.614 -7.539 10.133 1.00 92.62 117 LYS A CA 1
ATOM 930 C C . LYS A 1 117 ? -1.737 -8.728 10.499 1.00 92.62 117 LYS A C 1
ATOM 932 O O . LYS A 1 117 ? -1.199 -9.363 9.597 1.00 92.62 117 LYS A O 1
ATOM 937 N N . ASN A 1 118 ? -1.638 -9.048 11.788 1.00 92.88 118 ASN A N 1
ATOM 938 C CA . ASN A 1 118 ? -0.802 -10.141 12.274 1.00 92.88 118 ASN A CA 1
ATOM 939 C C . ASN A 1 118 ? -1.246 -11.469 11.670 1.00 92.88 118 ASN A C 1
ATOM 941 O O . ASN A 1 118 ? -0.431 -12.161 11.079 1.00 92.88 118 ASN A O 1
ATOM 945 N N . ARG A 1 119 ? -2.550 -11.771 11.679 1.00 93.62 119 ARG A N 1
ATOM 946 C CA . ARG A 1 119 ? -3.086 -12.985 11.050 1.00 93.62 119 ARG A CA 1
ATOM 947 C C . ARG A 1 119 ? -2.730 -13.077 9.568 1.00 93.62 119 ARG A C 1
ATOM 949 O O . ARG A 1 119 ? -2.363 -14.149 9.097 1.00 93.62 119 ARG A O 1
ATOM 956 N N . PHE A 1 120 ? -2.831 -11.972 8.829 1.00 92.25 120 PHE A N 1
ATOM 957 C CA . PHE A 1 120 ? -2.456 -11.947 7.416 1.00 92.25 120 PHE 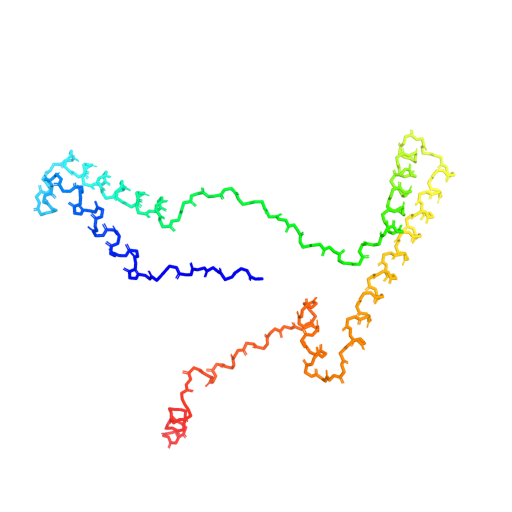A CA 1
ATOM 958 C C . PHE A 1 120 ? -0.952 -12.186 7.211 1.00 92.25 120 PHE A C 1
ATOM 960 O O . PHE A 1 120 ? -0.577 -12.999 6.367 1.00 92.25 120 PHE A O 1
ATOM 967 N N . LEU A 1 121 ? -0.099 -11.504 7.982 1.00 90.00 121 LEU A N 1
ATOM 968 C CA . LEU A 1 121 ? 1.356 -11.655 7.906 1.00 90.00 121 LEU A CA 1
ATOM 969 C C . LEU A 1 121 ? 1.786 -13.075 8.293 1.00 90.00 121 LEU A C 1
ATOM 971 O O . LEU A 1 121 ? 2.482 -13.727 7.520 1.00 90.00 121 LEU A O 1
ATOM 975 N N . SER A 1 122 ? 1.303 -13.584 9.427 1.00 91.12 122 SER A N 1
ATOM 976 C CA . SER A 1 122 ? 1.565 -14.946 9.894 1.00 91.12 122 SER A CA 1
ATOM 977 C C . SER A 1 122 ? 1.081 -15.984 8.890 1.00 91.12 122 SER A C 1
ATOM 979 O O . SER A 1 122 ? 1.827 -16.893 8.566 1.00 91.12 122 SER A O 1
ATOM 981 N N . SER A 1 123 ? -0.119 -15.830 8.318 1.00 91.81 123 SER A N 1
ATOM 982 C CA . SER A 1 123 ? -0.602 -16.732 7.265 1.00 91.81 123 SER A CA 1
ATOM 983 C C . SER A 1 123 ? 0.338 -16.749 6.058 1.00 91.81 123 SER A C 1
ATOM 985 O O . SER A 1 123 ? 0.666 -17.823 5.559 1.00 91.81 123 SER A O 1
ATOM 987 N N . LYS A 1 124 ? 0.820 -15.583 5.608 1.00 88.94 124 LYS A N 1
ATOM 988 C CA . LYS A 1 124 ? 1.749 -15.494 4.474 1.00 88.94 124 LYS A CA 1
ATOM 989 C C . LYS A 1 124 ? 3.103 -16.137 4.749 1.00 88.94 124 LYS A C 1
ATOM 991 O O . LYS A 1 124 ? 3.641 -16.761 3.841 1.00 88.94 124 LYS A O 1
ATOM 996 N N . ILE A 1 125 ? 3.625 -15.989 5.962 1.00 88.81 125 ILE A N 1
ATOM 997 C CA . ILE A 1 125 ? 4.901 -16.588 6.368 1.00 88.81 125 ILE A CA 1
ATOM 998 C C . ILE A 1 125 ? 4.736 -18.101 6.558 1.00 88.81 125 ILE A C 1
ATOM 1000 O O . ILE A 1 125 ? 5.496 -18.866 5.983 1.00 88.81 125 ILE A O 1
ATOM 1004 N N . ASN A 1 126 ? 3.691 -18.542 7.262 1.00 89.62 126 ASN A N 1
ATOM 1005 C CA . ASN A 1 126 ? 3.449 -19.957 7.567 1.00 89.62 126 ASN A CA 1
ATOM 1006 C C . ASN A 1 126 ? 3.084 -20.801 6.335 1.00 89.62 126 ASN A C 1
ATOM 1008 O O . ASN A 1 126 ? 3.212 -22.017 6.369 1.00 89.62 126 ASN A O 1
ATOM 1012 N N . THR A 1 127 ? 2.617 -20.175 5.250 1.00 91.25 127 THR A N 1
ATOM 1013 C CA . THR A 1 127 ? 2.365 -20.869 3.972 1.00 91.25 127 THR A CA 1
ATOM 1014 C C . THR A 1 127 ? 3.672 -21.194 3.230 1.00 91.25 127 THR A C 1
ATOM 1016 O O . THR A 1 127 ? 3.676 -21.996 2.301 1.00 91.25 127 THR A O 1
ATOM 1019 N N . ALA A 1 128 ? 4.795 -20.565 3.594 1.00 88.38 128 ALA A N 1
ATOM 1020 C CA . ALA A 1 128 ? 6.081 -20.851 2.976 1.00 88.38 128 ALA A CA 1
ATOM 1021 C C . ALA A 1 128 ? 6.716 -22.098 3.608 1.00 88.38 128 ALA A C 1
ATOM 1023 O O . ALA A 1 128 ? 7.105 -22.080 4.771 1.00 88.38 128 ALA A O 1
ATOM 1024 N N . HIS A 1 129 ? 6.855 -23.164 2.819 1.00 84.94 129 HIS A N 1
ATOM 1025 C CA . HIS A 1 129 ? 7.485 -24.414 3.259 1.00 84.94 129 HIS A CA 1
ATOM 1026 C C . HIS A 1 129 ? 9.020 -24.390 3.203 1.00 84.94 129 HIS A C 1
ATOM 1028 O O . HIS A 1 129 ? 9.662 -25.183 3.879 1.00 84.94 129 HIS A O 1
ATOM 1034 N N . ASP A 1 130 ? 9.603 -23.485 2.413 1.00 91.12 130 ASP A N 1
ATOM 1035 C CA . ASP A 1 130 ? 11.049 -23.382 2.197 1.00 91.12 130 ASP A CA 1
ATOM 1036 C C . ASP A 1 130 ? 11.559 -21.952 2.460 1.00 91.12 130 ASP A C 1
ATOM 1038 O O . ASP A 1 130 ? 10.830 -20.964 2.302 1.00 91.12 130 ASP A O 1
ATOM 1042 N N . SER A 1 131 ? 12.840 -21.835 2.816 1.00 87.69 131 SER A N 1
ATOM 1043 C CA . SER A 1 131 ? 13.555 -20.578 3.049 1.00 87.69 131 SER A CA 1
ATOM 1044 C C . SER A 1 131 ? 13.433 -19.633 1.851 1.00 87.69 131 SER A C 1
ATOM 1046 O O . SER A 1 131 ? 13.102 -18.454 2.009 1.00 87.69 131 SER A O 1
ATOM 1048 N N . SER A 1 132 ? 13.583 -20.146 0.624 1.00 86.44 132 SER A N 1
ATOM 1049 C CA . SER A 1 132 ? 13.462 -19.336 -0.595 1.00 86.44 132 SER A CA 1
ATOM 1050 C C . SER A 1 132 ? 12.052 -18.746 -0.779 1.00 86.44 132 SER A C 1
ATOM 1052 O O . SER A 1 132 ? 11.893 -17.586 -1.188 1.00 86.44 132 SER A O 1
ATOM 1054 N N . ALA A 1 133 ? 11.017 -19.518 -0.434 1.00 87.44 133 ALA A N 1
ATOM 1055 C CA . ALA A 1 133 ? 9.620 -19.101 -0.470 1.00 87.44 133 ALA A CA 1
ATOM 1056 C C . ALA A 1 133 ? 9.311 -18.080 0.635 1.00 87.44 133 ALA A C 1
ATOM 1058 O O . ALA A 1 133 ? 8.621 -17.092 0.372 1.00 87.44 133 ALA A O 1
ATOM 1059 N N . CYS A 1 134 ? 9.882 -18.258 1.830 1.00 89.50 134 CYS A N 1
ATOM 1060 C CA . CYS A 1 134 ? 9.754 -17.322 2.946 1.00 89.50 134 CYS A CA 1
ATOM 1061 C C . CYS A 1 134 ? 10.358 -15.958 2.588 1.00 89.50 134 CYS A C 1
ATOM 1063 O O . CYS A 1 134 ? 9.683 -14.929 2.668 1.00 89.50 134 CYS A O 1
ATOM 1065 N N . TRP A 1 135 ? 11.583 -15.941 2.057 1.00 88.88 135 TRP A N 1
ATOM 1066 C CA . TRP A 1 135 ? 12.223 -14.713 1.586 1.00 88.88 135 TRP A CA 1
ATOM 1067 C C . TRP A 1 135 ? 11.433 -14.026 0.470 1.00 88.88 135 TRP A C 1
ATOM 1069 O O . TRP A 1 135 ? 11.305 -12.800 0.456 1.00 88.88 135 TRP A O 1
ATOM 1079 N N . ARG A 1 136 ? 10.842 -14.798 -0.450 1.00 86.31 136 ARG A N 1
ATOM 1080 C CA . ARG A 1 136 ? 9.956 -14.257 -1.490 1.00 86.31 136 ARG A CA 1
ATOM 1081 C C . ARG A 1 136 ? 8.683 -13.646 -0.890 1.00 86.31 136 ARG A C 1
ATOM 1083 O O . ARG A 1 136 ? 8.267 -12.575 -1.334 1.00 86.31 136 ARG A O 1
ATOM 1090 N N . ALA A 1 137 ? 8.096 -14.270 0.132 1.00 88.19 137 ALA A N 1
ATOM 1091 C CA . ALA A 1 137 ? 6.946 -13.727 0.852 1.00 88.19 137 ALA A CA 1
ATOM 1092 C C . ALA A 1 137 ? 7.296 -12.416 1.580 1.00 88.19 137 ALA A C 1
ATOM 1094 O O . ALA A 1 137 ? 6.563 -11.435 1.447 1.00 88.19 137 ALA A O 1
ATOM 1095 N N . LEU A 1 138 ? 8.442 -12.355 2.267 1.00 88.88 138 LEU A N 1
ATOM 1096 C CA . LEU A 1 138 ? 8.929 -11.154 2.959 1.00 88.88 138 LEU A CA 1
ATOM 1097 C C . LEU A 1 138 ? 9.189 -9.985 1.999 1.00 88.88 138 LEU A C 1
ATOM 1099 O O . LEU A 1 138 ? 8.774 -8.857 2.279 1.00 88.88 138 LEU A O 1
ATOM 1103 N N . ARG A 1 139 ? 9.800 -10.246 0.835 1.00 88.56 139 ARG A N 1
ATOM 1104 C CA . ARG A 1 139 ? 9.951 -9.243 -0.235 1.00 88.56 139 ARG A CA 1
ATOM 1105 C C . ARG A 1 139 ? 8.598 -8.757 -0.751 1.00 88.56 139 ARG A C 1
ATOM 1107 O O . ARG A 1 139 ? 8.372 -7.556 -0.862 1.00 88.56 139 ARG A O 1
ATOM 1114 N N . GLY A 1 140 ? 7.651 -9.669 -0.985 1.00 84.44 140 GLY A N 1
ATOM 1115 C CA . GLY A 1 140 ? 6.288 -9.322 -1.410 1.00 84.44 140 GLY A CA 1
ATOM 1116 C C . GLY A 1 140 ? 5.507 -8.471 -0.396 1.00 84.44 140 GLY A C 1
ATOM 1117 O O . GLY A 1 140 ? 4.587 -7.741 -0.782 1.00 84.44 140 GLY A O 1
ATOM 1118 N N . LEU A 1 141 ? 5.880 -8.548 0.885 1.00 85.25 141 LEU A N 1
ATOM 1119 C CA . LEU A 1 141 ? 5.361 -7.720 1.976 1.00 85.25 141 LEU A CA 1
ATOM 1120 C C . LEU A 1 141 ? 6.112 -6.386 2.138 1.00 85.25 141 LEU A C 1
ATOM 1122 O O . LEU A 1 141 ? 5.656 -5.536 2.899 1.00 85.25 141 LEU A O 1
ATOM 1126 N N . GLY A 1 142 ? 7.223 -6.184 1.423 1.00 84.19 142 GLY A N 1
ATOM 1127 C CA . GLY A 1 142 ? 8.080 -5.003 1.549 1.00 84.19 142 GLY A CA 1
ATOM 1128 C C . GLY A 1 142 ? 8.928 -4.984 2.825 1.00 84.19 142 GLY A C 1
ATOM 1129 O O . GLY A 1 142 ? 9.426 -3.930 3.202 1.00 84.19 142 GLY A O 1
ATOM 1130 N N . LEU A 1 143 ? 9.072 -6.130 3.500 1.00 83.81 143 LEU A N 1
ATOM 1131 C CA . LEU A 1 143 ? 9.868 -6.273 4.727 1.00 83.81 143 LEU A CA 1
ATOM 1132 C C . LEU A 1 143 ? 11.340 -6.592 4.440 1.00 83.81 143 LEU A C 1
ATOM 1134 O O . LEU A 1 143 ? 12.189 -6.450 5.311 1.00 83.81 143 LEU A O 1
ATOM 1138 N N . SER A 1 144 ? 11.637 -7.024 3.217 1.00 83.31 144 SER A N 1
ATOM 1139 C CA . SER A 1 144 ? 12.987 -7.276 2.728 1.00 83.31 144 SER A CA 1
ATOM 1140 C C . SER A 1 144 ? 13.200 -6.449 1.466 1.00 83.31 144 SER A C 1
ATOM 1142 O O . SER A 1 144 ? 12.322 -6.385 0.602 1.00 83.31 144 SER A O 1
ATOM 1144 N N . ARG A 1 145 ? 14.348 -5.778 1.388 1.00 77.06 145 ARG A N 1
ATOM 1145 C CA . ARG A 1 145 ? 14.761 -5.031 0.202 1.00 77.06 145 ARG A CA 1
ATOM 1146 C C . ARG A 1 145 ? 15.327 -6.019 -0.808 1.00 77.06 145 ARG A C 1
ATOM 1148 O O . ARG A 1 145 ? 16.052 -6.933 -0.424 1.00 77.06 145 ARG A O 1
ATOM 1155 N N . ASP A 1 146 ? 15.036 -5.807 -2.086 1.00 72.19 146 ASP A N 1
ATOM 1156 C CA . ASP A 1 146 ? 15.761 -6.518 -3.133 1.00 72.19 146 ASP A CA 1
ATOM 1157 C C . ASP A 1 146 ? 17.254 -6.225 -2.965 1.00 72.19 146 ASP A C 1
ATOM 1159 O O . ASP A 1 146 ? 17.671 -5.060 -2.887 1.00 72.19 146 ASP A O 1
ATOM 1163 N N . THR A 1 147 ? 18.056 -7.283 -2.864 1.00 71.38 147 THR A N 1
ATOM 1164 C CA . THR A 1 147 ? 19.502 -7.163 -2.977 1.00 71.38 147 THR A CA 1
ATOM 1165 C C . THR A 1 147 ? 19.773 -6.599 -4.358 1.00 71.38 147 THR A C 1
ATOM 1167 O O . THR A 1 147 ? 19.506 -7.241 -5.375 1.00 71.38 147 THR A O 1
ATOM 1170 N N . LYS A 1 148 ? 20.245 -5.349 -4.404 1.00 74.81 148 LYS A N 1
ATOM 1171 C CA . LYS A 1 148 ? 20.743 -4.789 -5.655 1.00 74.81 148 LYS A CA 1
ATOM 1172 C C . LYS A 1 148 ? 21.850 -5.723 -6.154 1.00 74.81 148 LYS A C 1
ATOM 1174 O O . LYS A 1 148 ? 22.620 -6.203 -5.316 1.00 74.81 148 LYS A O 1
ATOM 1179 N N . PRO A 1 149 ? 21.926 -5.994 -7.466 1.00 72.75 149 PRO A N 1
ATOM 1180 C CA . PRO A 1 149 ? 23.059 -6.726 -8.005 1.00 72.75 149 PRO A CA 1
ATOM 1181 C C . PRO A 1 149 ? 24.342 -6.041 -7.528 1.00 72.75 149 PRO A C 1
ATOM 1183 O O . PRO A 1 149 ? 24.415 -4.808 -7.504 1.00 72.75 149 PRO A O 1
ATOM 1186 N N . SER A 1 150 ? 25.307 -6.844 -7.071 1.00 76.81 150 SER A N 1
ATOM 1187 C CA . SER A 1 150 ? 26.618 -6.329 -6.683 1.00 76.81 150 SER A CA 1
ATOM 1188 C C . SER A 1 150 ? 27.179 -5.490 -7.834 1.00 76.81 150 SER A C 1
ATOM 1190 O O . SER A 1 150 ? 27.028 -5.907 -8.985 1.00 76.81 150 SER A O 1
ATOM 1192 N N . PRO A 1 151 ? 27.852 -4.358 -7.568 1.00 75.56 151 PRO A N 1
ATOM 1193 C CA . PRO A 1 151 ? 28.586 -3.628 -8.599 1.00 75.56 151 PRO A CA 1
ATOM 1194 C C . PRO A 1 151 ? 29.583 -4.519 -9.353 1.00 75.56 151 PRO A C 1
ATOM 1196 O O . PRO A 1 151 ? 29.898 -4.250 -10.501 1.00 75.56 151 PRO A O 1
ATOM 1199 N N . LEU A 1 152 ? 30.024 -5.619 -8.734 1.00 73.50 152 LEU A N 1
ATOM 1200 C CA . LEU A 1 152 ? 30.898 -6.614 -9.355 1.00 73.50 152 LEU A CA 1
ATOM 1201 C C . LEU A 1 152 ? 30.236 -7.374 -10.514 1.00 73.50 152 LEU A C 1
ATOM 1203 O O . LEU A 1 152 ? 30.944 -7.950 -11.322 1.00 73.50 152 LEU A O 1
ATOM 1207 N N . LEU A 1 153 ? 28.903 -7.357 -10.626 1.00 71.31 153 LEU A N 1
ATOM 1208 C CA . LEU A 1 153 ? 28.187 -7.913 -11.781 1.00 71.31 153 LEU A CA 1
ATOM 1209 C C . LEU A 1 153 ? 28.230 -6.995 -13.010 1.00 71.31 153 LEU A C 1
ATOM 1211 O O . LEU A 1 153 ? 27.725 -7.388 -14.058 1.00 71.31 153 LEU A O 1
ATOM 1215 N N . LEU A 1 154 ? 28.780 -5.778 -12.895 1.00 79.31 154 LEU A N 1
ATOM 1216 C CA . LEU A 1 154 ? 29.051 -4.949 -14.071 1.00 79.31 154 LEU A CA 1
ATOM 1217 C C . LEU A 1 154 ? 30.282 -5.427 -14.847 1.00 79.31 154 LEU A C 1
ATOM 1219 O O . LEU A 1 154 ? 30.380 -5.114 -16.028 1.00 79.31 154 LEU A O 1
ATOM 1223 N N . PHE A 1 155 ? 31.183 -6.168 -14.202 1.00 83.50 155 PHE A N 1
ATOM 1224 C CA . PHE A 1 155 ? 32.448 -6.597 -14.787 1.00 83.50 155 PHE A CA 1
ATOM 1225 C C . PHE A 1 155 ? 32.442 -8.103 -15.012 1.00 83.50 155 PHE A C 1
ATOM 1227 O O . PHE A 1 155 ? 31.877 -8.867 -14.222 1.00 83.50 155 PHE A O 1
ATOM 1234 N N . SER A 1 156 ? 33.080 -8.542 -16.093 1.00 85.88 156 SER A N 1
ATOM 1235 C CA . SER A 1 156 ? 33.296 -9.974 -16.295 1.00 85.88 156 SER A CA 1
ATOM 1236 C C . SER A 1 156 ? 34.338 -10.508 -15.297 1.00 85.88 156 SER A C 1
ATOM 1238 O O . SER A 1 156 ? 35.203 -9.746 -14.848 1.00 85.88 156 SER A O 1
ATOM 1240 N N . PRO A 1 157 ? 34.294 -11.809 -14.943 1.00 85.50 157 PRO A N 1
ATOM 1241 C CA . PRO A 1 157 ? 35.324 -12.418 -14.102 1.00 85.50 157 PRO A CA 1
ATOM 1242 C C . PRO A 1 157 ? 36.745 -12.187 -14.637 1.00 85.50 157 PRO A C 1
ATOM 1244 O O . PRO A 1 157 ? 37.648 -11.904 -13.853 1.00 85.50 157 PRO A O 1
ATOM 1247 N N . ASP A 1 158 ? 36.923 -12.231 -15.961 1.00 88.88 158 ASP A N 1
ATOM 1248 C CA . ASP A 1 158 ? 38.219 -12.048 -16.623 1.00 88.88 158 ASP A CA 1
ATOM 1249 C C . ASP A 1 158 ? 38.727 -10.602 -16.519 1.00 88.88 158 ASP A C 1
ATOM 1251 O O . ASP A 1 158 ? 39.903 -10.366 -16.252 1.00 88.88 158 ASP A O 1
ATOM 1255 N N . GLU A 1 159 ? 37.834 -9.622 -16.671 1.00 87.81 159 GLU A N 1
ATOM 1256 C CA . GLU A 1 159 ? 38.153 -8.193 -16.563 1.00 87.81 159 GLU A CA 1
ATOM 1257 C C . GLU A 1 159 ? 38.591 -7.811 -15.141 1.00 87.81 159 GLU A C 1
ATOM 1259 O O . GLU A 1 159 ? 39.586 -7.106 -14.962 1.00 87.81 159 GLU A O 1
ATOM 1264 N N . LEU A 1 160 ? 37.909 -8.348 -14.123 1.00 87.50 160 LEU A N 1
ATOM 1265 C CA . LEU A 1 160 ? 38.321 -8.205 -12.725 1.00 87.50 160 LEU A CA 1
ATOM 1266 C C . LEU A 1 160 ? 39.673 -8.877 -12.464 1.00 87.50 160 LEU A C 1
ATOM 1268 O O . LEU A 1 160 ? 40.547 -8.269 -11.846 1.00 87.50 160 LEU A O 1
ATOM 1272 N N . ASN A 1 161 ? 39.859 -10.111 -12.939 1.00 90.69 161 ASN A N 1
ATOM 1273 C CA . ASN A 1 161 ? 41.091 -10.867 -12.718 1.00 90.69 161 ASN A CA 1
ATOM 1274 C C . ASN A 1 161 ? 42.311 -10.168 -13.342 1.00 90.69 161 ASN A C 1
ATOM 1276 O O . ASN A 1 161 ? 43.348 -10.048 -12.697 1.00 90.69 161 ASN A O 1
ATOM 1280 N N . ASN A 1 162 ? 42.164 -9.625 -14.553 1.00 90.75 162 ASN A N 1
ATOM 1281 C CA . ASN A 1 162 ? 43.224 -8.875 -15.227 1.00 90.75 162 ASN A CA 1
ATOM 1282 C C . ASN A 1 162 ? 43.595 -7.583 -14.486 1.00 90.75 162 ASN A C 1
ATOM 1284 O O . ASN A 1 162 ? 44.778 -7.280 -14.350 1.00 90.75 162 ASN A O 1
ATOM 1288 N N . HIS A 1 163 ? 42.608 -6.843 -13.967 1.00 89.62 163 HIS A N 1
ATOM 1289 C CA . HIS A 1 163 ? 42.867 -5.632 -13.187 1.00 89.62 163 HIS A CA 1
ATOM 1290 C C . HIS A 1 163 ? 43.689 -5.945 -11.928 1.00 89.62 163 HIS A C 1
ATOM 1292 O O . HIS A 1 163 ? 44.719 -5.318 -11.697 1.00 89.62 163 HIS A O 1
ATOM 1298 N N . TYR A 1 164 ? 43.283 -6.944 -11.138 1.00 85.75 164 TYR A N 1
ATOM 1299 C CA . TYR A 1 164 ? 43.974 -7.295 -9.890 1.00 85.75 164 TYR A CA 1
ATOM 1300 C C . TYR A 1 164 ? 45.295 -8.052 -10.080 1.00 85.75 164 TYR A C 1
ATOM 1302 O O . TYR A 1 164 ? 46.124 -8.009 -9.181 1.00 85.75 164 TYR A O 1
ATOM 1310 N N . ALA A 1 165 ? 45.519 -8.714 -11.218 1.00 88.88 165 ALA A N 1
ATOM 1311 C CA . ALA A 1 165 ? 46.808 -9.335 -11.539 1.00 88.88 165 ALA A CA 1
ATOM 1312 C C . ALA A 1 165 ? 47.872 -8.323 -12.009 1.00 88.88 165 ALA A C 1
ATOM 1314 O O . ALA A 1 165 ? 49.055 -8.654 -12.044 1.00 88.88 165 ALA A O 1
ATOM 1315 N N . SER A 1 166 ? 47.452 -7.116 -12.405 1.00 82.12 166 SER A N 1
ATOM 1316 C CA . SER A 1 166 ? 48.333 -6.046 -12.898 1.00 82.12 166 SER A CA 1
ATOM 1317 C C . SER A 1 166 ? 48.765 -5.023 -11.836 1.00 82.12 166 SER A C 1
ATOM 1319 O O . SER A 1 166 ? 49.610 -4.178 -12.133 1.00 82.12 166 SER A O 1
ATOM 1321 N N . VAL A 1 167 ? 48.181 -5.088 -10.633 1.00 63.19 167 VAL A N 1
ATOM 1322 C CA . VAL A 1 167 ? 48.505 -4.249 -9.460 1.00 63.19 167 VAL A CA 1
ATOM 1323 C C . VAL A 1 167 ? 49.471 -4.994 -8.553 1.00 63.19 167 VAL A C 1
ATOM 1325 O O . VAL A 1 167 ? 50.436 -4.350 -8.087 1.00 63.19 167 VAL A O 1
#

Sequence (167 aa):
MRHTDRIAPTIFTHTLASTLQTSQQRVDPLHVQDRASLDLLVGTITTAIYNTLDVLAPLRNVTIKSKARPWVTPELRSAIRSRDRAYRRARRNPSASHIASYRKSRSTLRNILDSAKNRFLSSKINTAHDSSACWRALRGLGLSRDTKPSPLLLFSPDELNNHYASV

Foldseek 3Di:
DPPPPPDPVVVLVVQLVVLLVVLPPDQDPVDPPDPVSVVVVVVSSVVSNVVSCCVPPNDDDDDPDDDPPVLDDPVLVVLVVQLVVLVVVCVVPVDPVSVVSNVVSVVVSVVSSVVSVVVVLCVLQVVDPDPVSNVVSCVVVVNDDPDDPDPCVVDDPVRVVVVVVVD

pLDDT: mean 82.98, std 13.07, range [35.16, 97.44]